Protein AF-A0A8T5JE04-F1 (afdb_monomer_lite)

Structure (mmCIF, N/CA/C/O backbone):
data_AF-A0A8T5JE04-F1
#
_entry.id   AF-A0A8T5JE04-F1
#
loop_
_atom_site.group_PDB
_atom_site.id
_atom_site.type_symbol
_atom_site.label_atom_id
_atom_site.label_alt_id
_atom_site.label_comp_id
_atom_site.label_asym_id
_atom_site.label_entity_id
_atom_site.label_seq_id
_atom_site.pdbx_PDB_ins_code
_atom_site.Cartn_x
_atom_site.Cartn_y
_atom_site.Cartn_z
_atom_site.occupancy
_atom_site.B_iso_or_equiv
_atom_site.auth_seq_id
_atom_site.auth_comp_id
_atom_site.auth_asym_id
_atom_site.auth_atom_id
_atom_site.pdbx_PDB_model_num
ATOM 1 N N . MET A 1 1 ? -18.794 2.951 12.576 1.00 41.47 1 MET A N 1
ATOM 2 C CA . MET A 1 1 ? -18.546 2.379 11.234 1.00 41.47 1 MET A CA 1
ATOM 3 C C . MET A 1 1 ? -19.020 3.409 10.228 1.00 41.47 1 MET A C 1
ATOM 5 O O . MET A 1 1 ? -20.171 3.811 10.315 1.00 41.47 1 MET A O 1
ATOM 9 N N . ASP A 1 2 ? -18.110 3.923 9.406 1.00 41.03 2 ASP A N 1
ATOM 10 C CA . ASP A 1 2 ? -18.292 5.179 8.672 1.00 41.03 2 ASP A CA 1
ATOM 11 C C . ASP A 1 2 ? -19.068 4.983 7.356 1.00 41.03 2 ASP A C 1
ATOM 13 O O . ASP A 1 2 ? -18.765 4.089 6.564 1.00 41.03 2 ASP A O 1
ATOM 17 N N . THR A 1 3 ? -20.071 5.832 7.137 1.00 38.31 3 THR A N 1
ATOM 18 C CA . THR A 1 3 ? -20.970 5.884 5.971 1.00 38.31 3 THR A CA 1
ATOM 19 C C . THR A 1 3 ? -20.372 6.651 4.784 1.00 38.31 3 THR A C 1
ATOM 21 O O . THR A 1 3 ? -21.015 6.767 3.745 1.00 38.31 3 THR A O 1
ATOM 24 N N . ASN A 1 4 ? -19.138 7.153 4.911 1.00 40.72 4 ASN A N 1
ATOM 25 C CA . ASN A 1 4 ? -18.501 8.039 3.928 1.00 40.72 4 ASN A CA 1
ATOM 26 C C . ASN A 1 4 ? -17.465 7.362 3.016 1.00 40.72 4 ASN A C 1
ATOM 28 O O . ASN A 1 4 ? -16.927 7.998 2.110 1.00 40.72 4 ASN A O 1
ATOM 32 N N . ALA A 1 5 ? -17.173 6.081 3.237 1.00 42.91 5 ALA A N 1
ATOM 33 C CA . ALA A 1 5 ? -16.254 5.326 2.401 1.00 42.91 5 ALA A CA 1
ATOM 34 C C . ALA A 1 5 ? -16.997 4.642 1.250 1.00 42.91 5 ALA A C 1
ATOM 36 O O . ALA A 1 5 ? -17.595 3.574 1.412 1.00 42.91 5 ALA A O 1
ATOM 37 N N . VAL A 1 6 ? -16.945 5.248 0.067 1.00 46.09 6 VAL A N 1
ATOM 38 C CA . VAL A 1 6 ? -17.503 4.646 -1.146 1.00 46.09 6 VAL A CA 1
ATOM 39 C C . VAL A 1 6 ? -16.421 3.808 -1.811 1.00 46.09 6 VAL A C 1
ATOM 41 O O . VAL A 1 6 ? -15.465 4.329 -2.379 1.00 46.09 6 VAL A O 1
ATOM 44 N N . ASN A 1 7 ? -16.581 2.489 -1.748 1.00 47.59 7 ASN A N 1
ATOM 45 C CA . ASN A 1 7 ? -15.844 1.582 -2.616 1.00 47.59 7 ASN A CA 1
ATOM 46 C C . ASN A 1 7 ? -16.438 1.742 -4.016 1.00 47.59 7 ASN A C 1
ATOM 48 O O . ASN A 1 7 ? -17.621 1.457 -4.159 1.00 47.59 7 ASN A O 1
ATOM 52 N N . ASN A 1 8 ? -15.692 2.219 -5.014 1.00 46.06 8 ASN A N 1
ATOM 53 C CA . ASN A 1 8 ? -16.246 2.414 -6.355 1.00 46.06 8 ASN A CA 1
ATOM 54 C C . ASN A 1 8 ? -16.535 1.038 -6.997 1.00 46.06 8 ASN A C 1
ATOM 56 O O . ASN A 1 8 ? -15.597 0.352 -7.422 1.00 46.06 8 ASN A O 1
ATOM 60 N N . PRO A 1 9 ? -17.804 0.583 -7.042 1.00 42.31 9 PRO A N 1
ATOM 61 C CA . PRO A 1 9 ? -18.124 -0.775 -7.470 1.00 42.31 9 PRO A CA 1
ATOM 62 C C . PRO A 1 9 ? -17.864 -0.979 -8.971 1.00 42.31 9 PRO A C 1
ATOM 64 O O . PRO A 1 9 ? -17.670 -2.117 -9.400 1.00 42.31 9 PRO A O 1
ATOM 67 N N . ASP A 1 10 ? -17.774 0.109 -9.745 1.00 40.06 10 ASP A N 1
ATOM 68 C CA . ASP A 1 10 ? -17.548 0.085 -11.192 1.00 40.06 10 ASP A CA 1
ATOM 69 C C . ASP A 1 10 ? -16.118 -0.301 -11.587 1.00 40.06 10 ASP A C 1
ATOM 71 O O . ASP A 1 10 ? -15.858 -0.619 -12.747 1.00 40.06 10 ASP A O 1
ATOM 75 N N . ILE A 1 11 ? -15.166 -0.282 -10.651 1.00 44.16 11 ILE A N 1
ATOM 76 C CA . ILE A 1 11 ? -13.774 -0.640 -10.948 1.00 44.16 11 ILE A CA 1
ATOM 77 C C . ILE A 1 11 ? -13.629 -2.165 -11.063 1.00 44.16 11 ILE A C 1
ATOM 79 O O . ILE A 1 11 ? -12.947 -2.662 -11.960 1.00 44.16 11 ILE A O 1
ATOM 83 N N . VAL A 1 12 ? -14.343 -2.930 -10.226 1.00 42.31 12 VAL A N 1
ATOM 84 C CA . VAL A 1 12 ? -14.327 -4.406 -10.256 1.00 42.31 12 VAL A CA 1
ATOM 85 C C . VAL A 1 12 ? -14.893 -4.945 -11.577 1.00 42.31 12 VAL A C 1
ATOM 87 O O . VAL A 1 12 ? -14.419 -5.965 -12.069 1.00 42.31 12 VAL A O 1
ATOM 90 N N . THR A 1 13 ? -15.854 -4.245 -12.185 1.00 39.03 13 THR A N 1
ATOM 91 C CA . THR A 1 13 ? -16.440 -4.558 -13.503 1.00 39.03 13 THR A CA 1
ATOM 92 C C . THR A 1 13 ? -15.585 -4.106 -14.692 1.00 39.03 13 THR A C 1
ATOM 94 O O . THR A 1 13 ? -15.811 -4.572 -15.810 1.00 39.03 13 THR A O 1
ATOM 97 N N . ARG A 1 14 ? -14.596 -3.224 -14.490 1.00 42.94 14 ARG A N 1
ATOM 98 C CA . ARG A 1 14 ? -13.686 -2.736 -15.547 1.00 42.94 14 ARG A CA 1
ATOM 99 C C . ARG A 1 14 ? -12.399 -3.545 -15.669 1.00 42.94 14 ARG A C 1
ATOM 101 O O . ARG A 1 14 ? -11.743 -3.489 -16.706 1.00 42.94 14 ARG A O 1
ATOM 108 N N . ILE A 1 15 ? -12.057 -4.329 -14.651 1.00 51.09 15 ILE A N 1
ATOM 109 C CA . ILE A 1 15 ? -10.946 -5.276 -14.711 1.00 51.09 15 ILE A CA 1
ATOM 110 C C . ILE A 1 15 ? -11.364 -6.452 -15.599 1.00 51.09 15 ILE A C 1
ATOM 112 O O . ILE A 1 15 ? -12.087 -7.348 -15.170 1.00 51.09 15 ILE A O 1
ATOM 116 N N . ARG A 1 16 ? -10.935 -6.434 -16.864 1.00 47.59 16 ARG A N 1
ATOM 117 C CA . ARG A 1 16 ? -11.133 -7.557 -17.785 1.00 47.59 16 ARG A CA 1
ATOM 118 C C . ARG A 1 16 ? -10.021 -8.581 -17.578 1.00 47.59 16 ARG A C 1
ATOM 120 O O . ARG A 1 16 ? -8.843 -8.254 -17.729 1.00 47.59 16 ARG A O 1
ATOM 127 N N . ASP A 1 17 ? -10.407 -9.813 -17.264 1.00 47.88 17 ASP A N 1
ATOM 128 C CA . ASP A 1 17 ? -9.512 -10.961 -17.379 1.00 47.88 17 ASP A CA 1
ATOM 129 C C . ASP A 1 17 ? -9.107 -11.091 -18.857 1.00 47.88 17 ASP A C 1
ATOM 131 O O . ASP A 1 17 ? -9.956 -11.176 -19.746 1.00 47.88 17 ASP A O 1
ATOM 135 N N . GLY A 1 18 ? -7.810 -11.027 -19.145 1.00 41.12 18 GLY A N 1
ATOM 136 C CA . GLY A 1 18 ? -7.282 -11.272 -20.481 1.00 41.12 18 GLY A CA 1
ATOM 137 C C . GLY A 1 18 ? -7.384 -12.750 -20.881 1.00 41.12 18 GLY A C 1
ATOM 138 O O . GLY A 1 18 ? -7.856 -13.587 -20.112 1.00 41.12 18 GLY A O 1
ATOM 139 N N . PRO A 1 19 ? -6.904 -13.113 -22.083 1.00 36.34 19 PRO A N 1
ATOM 140 C CA . PRO A 1 19 ? -7.078 -14.454 -22.657 1.00 36.34 19 PRO A CA 1
ATOM 141 C C . PRO A 1 19 ? -6.413 -15.591 -21.858 1.00 36.34 19 PRO A C 1
ATOM 143 O O . PRO A 1 19 ? -6.697 -16.760 -22.100 1.00 36.34 19 PRO A O 1
ATOM 146 N N . SER A 1 20 ? -5.557 -15.276 -20.882 1.00 41.06 20 SER A N 1
ATOM 147 C CA . SER A 1 20 ? -5.108 -16.218 -19.857 1.00 41.06 20 SER A CA 1
ATOM 148 C C . SER A 1 20 ? -5.619 -15.761 -18.490 1.00 41.06 20 SER A C 1
ATOM 150 O O . SER A 1 20 ? -5.660 -14.562 -18.219 1.00 41.06 20 SER A O 1
ATOM 152 N N . LYS A 1 21 ? -5.940 -16.705 -17.591 1.00 42.12 21 LYS A N 1
ATOM 153 C CA . LYS A 1 21 ? -6.449 -16.455 -16.219 1.00 42.12 21 LYS A CA 1
ATOM 154 C C . LYS A 1 21 ? -5.599 -15.490 -15.357 1.00 42.12 21 LYS A C 1
ATOM 156 O O . LYS A 1 21 ? -6.024 -15.144 -14.263 1.00 42.12 21 LYS A O 1
ATOM 161 N N . ASN A 1 22 ? -4.429 -15.054 -15.839 1.00 42.81 22 ASN A N 1
ATOM 162 C CA . ASN A 1 22 ? -3.497 -14.139 -15.171 1.00 42.81 22 ASN A CA 1
ATOM 163 C C . ASN A 1 22 ? -3.130 -12.882 -15.997 1.00 42.81 22 ASN A C 1
ATOM 165 O O . ASN A 1 22 ? -2.330 -12.059 -15.541 1.00 42.81 22 ASN A O 1
ATOM 169 N N . ALA A 1 23 ? -3.672 -12.702 -17.205 1.00 40.97 23 ALA A N 1
ATOM 170 C CA . ALA A 1 23 ? -3.356 -11.556 -18.056 1.00 40.97 23 ALA A CA 1
ATOM 171 C C . ALA A 1 23 ? -4.283 -10.372 -17.754 1.00 40.97 23 ALA A C 1
ATOM 173 O O . ALA A 1 23 ? -5.267 -10.150 -18.440 1.00 40.97 23 ALA A O 1
ATOM 174 N N . LEU A 1 24 ? -3.966 -9.574 -16.739 1.00 50.94 24 LEU A N 1
ATOM 175 C CA . LEU A 1 24 ? -4.620 -8.273 -16.566 1.00 50.94 24 LEU A CA 1
ATOM 176 C C . LEU A 1 24 ? -4.038 -7.295 -17.590 1.00 50.94 24 LEU A C 1
ATOM 178 O O . LEU A 1 24 ? -2.835 -7.001 -17.540 1.00 50.94 24 LEU A O 1
ATOM 182 N N . MET A 1 25 ? -4.872 -6.840 -18.529 1.00 46.84 25 MET A N 1
ATOM 183 C CA . MET A 1 25 ? -4.515 -5.765 -19.456 1.00 46.84 25 MET A CA 1
ATOM 184 C C . MET A 1 25 ? -4.508 -4.433 -18.701 1.00 46.84 25 MET A C 1
ATOM 186 O O . MET A 1 25 ? -5.367 -4.184 -17.859 1.00 46.84 25 MET A O 1
ATOM 190 N N . TYR A 1 26 ? -3.510 -3.595 -18.980 1.00 47.88 26 TYR A N 1
ATOM 191 C CA . TYR A 1 26 ? -3.448 -2.229 -18.469 1.00 47.88 26 TYR A CA 1
ATOM 192 C C . TYR A 1 26 ? -4.665 -1.450 -18.991 1.00 47.88 26 TYR A C 1
ATOM 194 O O . TYR A 1 26 ? -4.782 -1.240 -20.197 1.00 47.88 26 TYR A O 1
ATOM 202 N N . ASP A 1 27 ? -5.570 -1.058 -18.092 1.00 52.38 27 ASP A N 1
ATOM 203 C CA . ASP A 1 27 ? -6.671 -0.137 -18.379 1.00 52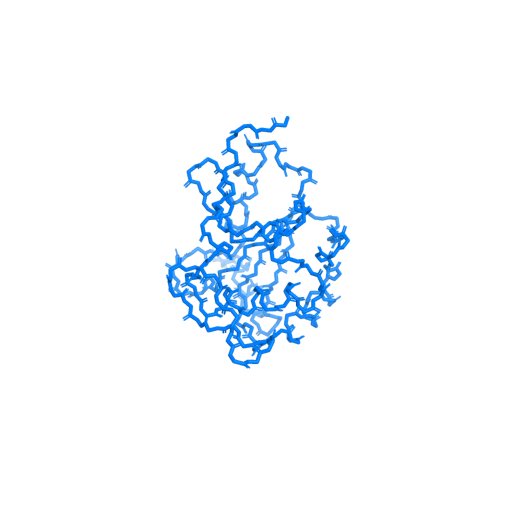.38 27 ASP A CA 1
ATOM 204 C C . ASP A 1 27 ? -6.438 1.137 -17.562 1.00 52.38 27 ASP A C 1
ATOM 206 O O . ASP A 1 27 ? -6.534 1.143 -16.333 1.00 52.38 27 ASP A O 1
ATOM 210 N N . ASN A 1 28 ? -6.105 2.221 -18.258 1.00 47.41 28 ASN A N 1
ATOM 211 C CA . ASN A 1 28 ? -5.850 3.538 -17.674 1.00 47.41 28 ASN A CA 1
ATOM 212 C C . ASN A 1 28 ? -7.106 4.194 -17.068 1.00 47.41 28 ASN A C 1
ATOM 214 O O . ASN A 1 28 ? -7.015 5.279 -16.504 1.00 47.41 28 ASN A O 1
ATOM 218 N N . ARG A 1 29 ? -8.275 3.549 -17.167 1.00 51.06 29 ARG A N 1
ATOM 219 C CA . ARG A 1 29 ? -9.505 3.934 -16.457 1.00 51.06 29 ARG A CA 1
ATOM 220 C C . ARG A 1 29 ? -9.623 3.302 -15.066 1.00 51.06 29 ARG A C 1
ATOM 222 O O . ARG A 1 29 ? -10.640 3.523 -14.408 1.00 51.06 29 ARG A O 1
ATOM 229 N N . VAL A 1 30 ? -8.667 2.450 -14.685 1.00 55.88 30 VAL A N 1
ATOM 230 C CA . VAL A 1 30 ? -8.673 1.636 -13.455 1.00 55.88 30 VAL A CA 1
ATOM 231 C C . VAL A 1 30 ? -7.393 1.807 -12.635 1.00 55.88 30 VAL A C 1
ATOM 233 O O . VAL A 1 30 ? -7.448 1.704 -11.417 1.00 55.88 30 VAL A O 1
ATOM 236 N N . PHE A 1 31 ? -6.255 2.033 -13.292 1.00 60.50 31 PHE A N 1
ATOM 237 C CA . PHE A 1 31 ? -4.969 2.253 -12.633 1.00 60.50 31 PHE A CA 1
ATOM 238 C C . PHE A 1 31 ? -4.324 3.534 -13.163 1.00 60.50 31 PHE A C 1
ATOM 240 O O . PHE A 1 31 ? -4.239 3.730 -14.381 1.00 60.50 31 PHE A O 1
ATOM 247 N N . PHE A 1 32 ? -3.808 4.371 -12.267 1.00 65.94 32 PHE A N 1
ATOM 248 C CA . PHE A 1 32 ? -3.091 5.598 -12.614 1.00 65.94 32 PHE A CA 1
ATOM 249 C C . PHE A 1 32 ? -1.663 5.324 -13.087 1.00 65.94 32 PHE A C 1
ATOM 251 O O . PHE A 1 32 ? -1.050 6.172 -13.747 1.00 65.94 32 PHE A O 1
ATOM 258 N N . SER A 1 33 ? -1.123 4.137 -12.799 1.00 69.50 33 SER A N 1
ATOM 259 C CA . SER A 1 33 ? 0.240 3.775 -13.174 1.00 69.50 33 SER A CA 1
ATOM 260 C C . SER A 1 33 ? 0.420 2.291 -13.507 1.00 69.50 33 SER A C 1
ATOM 262 O O . SER A 1 33 ? -0.316 1.406 -13.069 1.00 69.50 33 SER A O 1
ATOM 264 N N . ARG A 1 34 ? 1.466 1.986 -14.289 1.00 74.56 34 ARG A N 1
ATOM 265 C CA . ARG A 1 34 ? 1.909 0.598 -14.517 1.00 74.56 34 ARG A CA 1
ATOM 266 C C . ARG A 1 34 ? 2.320 -0.083 -13.207 1.00 74.56 34 ARG A C 1
ATOM 268 O O . ARG A 1 34 ? 2.200 -1.301 -13.105 1.00 74.56 34 ARG A O 1
ATOM 275 N N . GLN A 1 35 ? 2.802 0.685 -12.235 1.00 80.00 35 GLN A N 1
ATOM 276 C CA . GLN A 1 35 ? 3.220 0.152 -10.946 1.00 80.00 35 GLN A CA 1
ATOM 277 C C . GLN A 1 35 ? 2.029 -0.313 -10.105 1.00 80.00 35 GLN A C 1
ATOM 279 O O . GLN A 1 35 ? 2.062 -1.426 -9.591 1.00 80.00 35 GLN A O 1
ATOM 284 N N . GLU A 1 36 ? 0.925 0.434 -10.081 1.00 79.12 36 GLU A N 1
ATOM 285 C CA . GLU A 1 36 ? -0.316 -0.025 -9.441 1.00 79.12 36 GLU A CA 1
ATOM 286 C C . GLU A 1 36 ? -0.823 -1.352 -10.022 1.00 79.12 36 GLU A C 1
ATOM 288 O O . GLU A 1 36 ? -1.309 -2.206 -9.282 1.00 79.12 36 GLU A O 1
ATOM 293 N N . VAL A 1 37 ? -0.637 -1.599 -11.326 1.00 80.19 37 VAL A N 1
ATOM 294 C CA . VAL A 1 37 ? -0.950 -2.913 -11.918 1.00 80.19 37 VAL A CA 1
ATOM 295 C C . VAL A 1 37 ? -0.087 -4.022 -11.316 1.00 80.19 37 VAL A C 1
ATOM 297 O O . VAL A 1 37 ? -0.576 -5.135 -11.105 1.00 80.19 37 VAL A O 1
ATOM 300 N N . LEU A 1 38 ? 1.197 -3.761 -11.058 1.00 83.38 38 LEU A N 1
ATOM 301 C CA . LEU A 1 38 ? 2.085 -4.733 -10.417 1.00 83.38 38 LEU A CA 1
ATOM 302 C C . LEU A 1 38 ? 1.669 -4.975 -8.964 1.00 83.38 38 LEU A C 1
ATOM 304 O O . LEU A 1 38 ? 1.573 -6.136 -8.562 1.00 83.38 38 LEU A O 1
ATOM 308 N N . CYS A 1 39 ? 1.336 -3.915 -8.226 1.00 87.44 39 CYS A N 1
ATOM 309 C CA . CYS A 1 39 ? 0.799 -3.986 -6.867 1.00 87.44 39 CYS A CA 1
ATOM 310 C C . CYS A 1 39 ? -0.484 -4.824 -6.813 1.00 87.44 39 CYS A C 1
ATOM 312 O O . CYS A 1 39 ? -0.588 -5.780 -6.041 1.00 87.44 39 CYS A O 1
ATOM 314 N N . TYR A 1 40 ? -1.423 -4.559 -7.718 1.00 85.62 40 TYR A N 1
ATOM 315 C CA . TYR A 1 40 ? -2.656 -5.325 -7.840 1.00 85.62 40 TYR A CA 1
ATOM 316 C C . TYR A 1 40 ? -2.394 -6.802 -8.176 1.00 85.62 40 TYR A C 1
ATOM 318 O O . TYR A 1 40 ? -2.944 -7.697 -7.529 1.00 85.62 40 TYR A O 1
ATOM 326 N N . LYS A 1 41 ? -1.526 -7.085 -9.161 1.00 84.44 41 LYS A N 1
ATOM 327 C CA . LYS A 1 41 ? -1.126 -8.458 -9.525 1.00 84.44 41 LYS A CA 1
ATOM 328 C C . LYS A 1 41 ? -0.499 -9.194 -8.346 1.00 84.44 41 LYS A C 1
ATOM 330 O O . LYS A 1 41 ? -0.802 -10.368 -8.137 1.00 84.44 41 LYS A O 1
ATOM 335 N N . TYR A 1 42 ? 0.336 -8.513 -7.568 1.00 89.81 42 TYR A N 1
ATOM 336 C CA . TYR A 1 42 ? 0.911 -9.065 -6.351 1.00 89.81 42 TYR A CA 1
ATOM 337 C C . TYR A 1 42 ? -0.171 -9.440 -5.332 1.00 89.81 42 TYR A C 1
ATOM 339 O O . TYR A 1 42 ? -0.225 -10.604 -4.929 1.00 89.81 42 TYR A O 1
ATOM 347 N N . LEU A 1 43 ? -1.086 -8.526 -4.994 1.00 88.12 43 LEU A N 1
ATOM 348 C CA . LEU A 1 43 ? -2.165 -8.800 -4.036 1.00 88.12 43 LEU A CA 1
ATOM 349 C C . LEU A 1 43 ? -3.060 -9.965 -4.499 1.00 88.12 43 LEU A C 1
ATOM 351 O O . LEU A 1 43 ? -3.433 -10.826 -3.700 1.00 88.12 43 LEU A O 1
ATOM 355 N N . ARG A 1 44 ? -3.341 -10.062 -5.806 1.00 86.12 44 ARG A N 1
ATOM 356 C CA . ARG A 1 44 ? -4.026 -11.227 -6.394 1.00 86.12 44 ARG A CA 1
ATOM 357 C C . ARG A 1 44 ? -3.222 -12.517 -6.225 1.00 86.12 44 ARG A C 1
ATOM 359 O O . ARG A 1 44 ? -3.812 -13.544 -5.897 1.00 86.12 44 ARG A O 1
ATOM 366 N N . SER A 1 45 ? -1.905 -12.471 -6.435 1.00 86.56 45 SER A N 1
ATOM 367 C CA . SER A 1 45 ? -1.020 -13.642 -6.346 1.00 86.56 45 SER A CA 1
ATOM 368 C C . SER A 1 45 ? -0.916 -14.218 -4.932 1.00 86.56 45 SER A C 1
ATOM 370 O O . SER A 1 45 ? -0.766 -15.425 -4.779 1.00 86.56 45 SER A O 1
ATOM 372 N N . ILE A 1 46 ? -1.055 -13.379 -3.900 1.00 85.00 46 ILE A N 1
ATOM 373 C CA . ILE A 1 46 ? -1.062 -13.806 -2.492 1.00 85.00 46 ILE A CA 1
ATOM 374 C C . ILE A 1 46 ? -2.473 -14.162 -1.990 1.00 85.00 46 ILE A C 1
ATOM 376 O O . ILE A 1 46 ? -2.672 -14.383 -0.799 1.00 85.00 46 ILE A O 1
ATOM 380 N N . GLY A 1 47 ? -3.459 -14.240 -2.889 1.00 81.88 47 GLY A N 1
ATOM 381 C CA . GLY A 1 47 ? -4.796 -14.745 -2.583 1.00 81.88 47 GLY A CA 1
ATOM 382 C C . GLY A 1 47 ? -5.812 -13.696 -2.134 1.00 81.88 47 GLY A C 1
ATOM 383 O O . GLY A 1 47 ? -6.899 -14.081 -1.704 1.00 81.88 47 GLY A O 1
ATOM 384 N N . VAL A 1 48 ? -5.530 -12.390 -2.255 1.00 81.06 48 VAL A N 1
ATOM 385 C CA . VAL A 1 48 ? -6.547 -11.349 -2.025 1.00 81.06 48 VAL A CA 1
ATOM 386 C C . VAL A 1 48 ? -7.538 -11.360 -3.200 1.00 81.06 48 VAL A C 1
ATOM 388 O O . VAL A 1 48 ? -7.148 -11.079 -4.336 1.00 81.06 48 VAL A O 1
ATOM 391 N N . PRO A 1 49 ? -8.830 -11.678 -2.991 1.00 74.19 49 PRO A N 1
ATOM 392 C CA . PRO A 1 49 ? -9.802 -11.715 -4.083 1.00 74.19 49 PRO A CA 1
ATOM 393 C C . PRO A 1 49 ? -10.107 -10.307 -4.612 1.00 74.19 49 PRO A C 1
ATOM 395 O O . PRO A 1 49 ? -10.205 -9.377 -3.816 1.00 74.19 49 PRO A O 1
ATOM 398 N N . ALA A 1 50 ? -10.390 -10.148 -5.915 1.00 71.75 50 ALA A N 1
ATOM 399 C CA . ALA A 1 50 ? -10.775 -8.848 -6.503 1.00 71.75 50 ALA A CA 1
ATOM 400 C C . ALA A 1 50 ? -11.895 -8.135 -5.734 1.00 71.75 50 ALA A C 1
ATOM 402 O O . ALA A 1 50 ? -11.809 -6.941 -5.490 1.00 71.75 50 ALA A O 1
ATOM 403 N N . LYS A 1 51 ? -12.928 -8.872 -5.303 1.00 69.94 51 LYS A N 1
ATOM 404 C CA . LYS A 1 51 ? -14.066 -8.307 -4.555 1.00 69.94 51 LYS A CA 1
ATOM 405 C C . LYS A 1 51 ? -13.684 -7.745 -3.181 1.00 69.94 51 LYS A C 1
ATOM 407 O O . LYS A 1 51 ? -14.461 -6.999 -2.599 1.00 69.94 51 LYS A O 1
ATOM 412 N N . LYS A 1 52 ? -12.521 -8.134 -2.650 1.00 71.75 52 LYS A N 1
ATOM 413 C CA . LYS A 1 52 ? -11.957 -7.625 -1.393 1.00 71.75 52 LYS A CA 1
ATOM 414 C C . LYS A 1 52 ? -10.755 -6.700 -1.626 1.00 71.75 52 LYS A C 1
ATOM 416 O O . LYS A 1 52 ? -10.062 -6.349 -0.671 1.00 71.75 52 LYS A O 1
ATOM 421 N N . MET A 1 53 ? -10.510 -6.330 -2.883 1.00 74.06 53 MET A N 1
ATOM 422 C CA . MET A 1 53 ? -9.550 -5.312 -3.278 1.00 74.06 53 MET A CA 1
ATOM 423 C C . MET A 1 53 ? -10.278 -3.974 -3.328 1.00 74.06 53 MET A C 1
ATOM 425 O O . MET A 1 53 ? -10.937 -3.651 -4.314 1.00 74.06 53 MET A O 1
ATOM 429 N N . HIS A 1 54 ? -10.218 -3.223 -2.235 1.00 76.31 54 HIS A N 1
ATOM 430 C CA . HIS A 1 54 ? -10.724 -1.857 -2.210 1.00 76.31 54 HIS A CA 1
ATOM 431 C C . HIS A 1 54 ? -9.671 -0.966 -2.873 1.00 76.31 54 HIS A C 1
ATOM 433 O O . HIS A 1 54 ? -8.653 -0.675 -2.255 1.00 76.31 54 HIS A O 1
ATOM 439 N N . MET A 1 55 ? -9.859 -0.637 -4.148 1.00 72.75 55 MET A N 1
ATOM 440 C CA . MET A 1 55 ? -8.941 0.210 -4.922 1.00 72.75 55 MET A CA 1
ATOM 441 C C . MET A 1 55 ? -9.446 1.649 -4.930 1.00 72.75 55 MET A C 1
ATOM 443 O O . MET A 1 55 ? -10.661 1.856 -4.858 1.00 72.75 55 MET A O 1
ATOM 447 N N . GLU A 1 56 ? -8.531 2.614 -5.039 1.00 69.19 56 GLU A N 1
ATOM 448 C CA . GLU A 1 56 ? -8.843 4.052 -5.013 1.00 69.19 56 GLU A CA 1
ATOM 449 C C . GLU A 1 56 ? -9.776 4.428 -3.850 1.00 69.19 56 GLU A C 1
ATOM 451 O O . GLU A 1 56 ? -10.754 5.171 -3.999 1.00 69.19 56 GLU A O 1
ATOM 456 N N . TYR A 1 57 ? -9.515 3.852 -2.678 1.00 77.56 57 TYR A N 1
ATOM 457 C CA . TYR A 1 57 ? -10.383 3.994 -1.526 1.00 77.56 57 TYR A CA 1
ATOM 458 C C . TYR A 1 57 ? -10.421 5.456 -1.082 1.00 77.56 57 TYR A C 1
ATOM 460 O O . TYR A 1 57 ? -9.392 6.062 -0.779 1.00 77.56 57 TYR A O 1
ATOM 468 N N . ARG A 1 58 ? -11.623 6.036 -1.053 1.00 79.31 58 ARG A N 1
ATOM 469 C CA . ARG A 1 58 ? -11.800 7.443 -0.696 1.00 79.31 58 ARG A CA 1
ATOM 470 C C . ARG A 1 58 ? -11.897 7.628 0.805 1.00 79.31 58 ARG A C 1
ATOM 472 O O . ARG A 1 58 ? -12.771 7.064 1.463 1.00 79.31 58 ARG A O 1
ATOM 479 N N . VAL A 1 59 ? -11.044 8.509 1.310 1.00 77.88 59 VAL A N 1
ATOM 480 C CA . VAL A 1 59 ? -11.061 8.997 2.685 1.00 77.88 59 VAL A CA 1
ATOM 481 C C . VAL A 1 59 ? -11.215 10.515 2.618 1.00 77.88 59 VAL A C 1
ATOM 483 O O . VAL A 1 59 ? -10.266 11.261 2.378 1.00 77.88 59 VAL A O 1
ATOM 486 N N . GLY A 1 60 ? -12.459 10.987 2.738 1.00 79.88 60 GLY A N 1
ATOM 487 C CA . GLY A 1 60 ? -12.799 12.383 2.454 1.00 79.88 60 GLY A CA 1
ATOM 488 C C . GLY A 1 60 ? -12.555 12.739 0.981 1.00 79.88 60 GLY A C 1
ATOM 489 O O . GLY A 1 60 ? -13.052 12.060 0.086 1.00 79.88 60 GLY A O 1
ATOM 490 N N . ALA A 1 61 ? -11.788 13.803 0.731 1.00 79.06 61 ALA A N 1
ATOM 491 C CA . ALA A 1 61 ? -11.431 14.249 -0.621 1.00 79.06 61 ALA A CA 1
ATOM 492 C C . ALA A 1 61 ? -10.200 13.530 -1.205 1.00 79.06 61 ALA A C 1
ATOM 494 O O . ALA A 1 61 ? -9.799 13.803 -2.335 1.00 79.06 61 ALA A O 1
ATOM 495 N N . LYS A 1 62 ? -9.562 12.650 -0.429 1.00 78.69 62 LYS A N 1
ATOM 496 C CA . LYS A 1 62 ? -8.288 12.025 -0.780 1.00 78.69 62 LYS A CA 1
ATOM 497 C C . LYS A 1 62 ? -8.519 10.585 -1.222 1.00 78.69 62 LYS A C 1
ATOM 499 O O . LYS A 1 62 ? -9.344 9.870 -0.654 1.00 7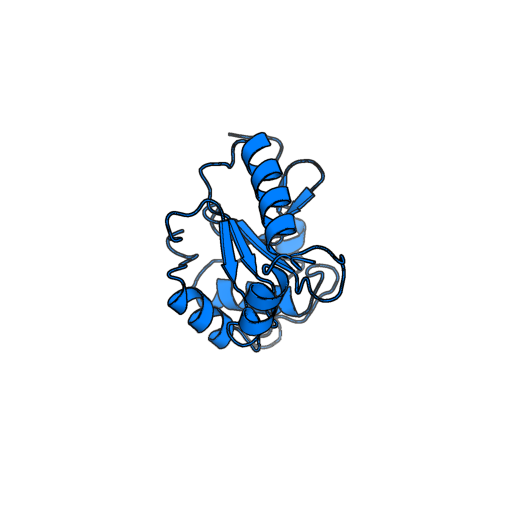8.69 62 LYS A O 1
ATOM 504 N N . HIS A 1 63 ? -7.786 10.189 -2.253 1.00 80.88 63 HIS A N 1
ATOM 505 C CA . HIS A 1 63 ? -7.734 8.818 -2.742 1.00 80.88 63 HIS A CA 1
ATOM 506 C C . HIS A 1 63 ? -6.548 8.105 -2.100 1.00 80.88 63 HIS A C 1
ATOM 508 O O . HIS A 1 63 ? -5.490 8.733 -1.953 1.00 80.88 63 HIS A O 1
ATOM 514 N N . LEU A 1 64 ? -6.762 6.843 -1.726 1.00 83.38 64 LEU A N 1
ATOM 515 C CA . LEU A 1 64 ? -5.706 5.897 -1.395 1.00 83.38 64 LEU A CA 1
ATOM 516 C C . LEU A 1 64 ? -5.681 4.735 -2.387 1.00 83.38 64 LEU A C 1
ATOM 518 O O . LEU A 1 64 ? -6.745 4.259 -2.784 1.00 83.38 64 LEU A O 1
ATOM 522 N N . ASP A 1 65 ? -4.500 4.260 -2.769 1.00 82.56 65 ASP A N 1
ATOM 523 C CA . ASP A 1 65 ? -4.351 3.333 -3.897 1.00 82.56 65 ASP A CA 1
ATOM 524 C C . ASP A 1 65 ? -5.009 1.977 -3.608 1.00 82.56 65 ASP A C 1
ATOM 526 O O . ASP A 1 65 ? -5.842 1.503 -4.391 1.00 82.56 65 ASP A O 1
ATOM 530 N N . PHE A 1 66 ? -4.695 1.365 -2.458 1.00 86.12 66 PHE A N 1
ATOM 531 C CA . PHE A 1 66 ? -5.236 0.061 -2.073 1.00 86.12 66 PHE A CA 1
ATOM 532 C C . PHE A 1 66 ? -5.586 -0.038 -0.584 1.00 86.12 66 PHE A C 1
ATOM 534 O O . PHE A 1 66 ? -4.853 0.413 0.291 1.00 86.12 66 PHE A O 1
ATOM 541 N N . PHE A 1 67 ? -6.686 -0.733 -0.289 1.00 86.88 67 PHE A N 1
ATOM 542 C CA . PHE A 1 67 ? -7.093 -1.121 1.062 1.00 86.88 67 PHE A CA 1
ATOM 543 C C . PHE A 1 67 ? -7.532 -2.603 1.114 1.00 86.88 67 PHE A C 1
ATOM 545 O O . PHE A 1 67 ? -8.711 -2.925 1.325 1.00 86.88 67 PHE A O 1
ATOM 552 N N . PRO A 1 68 ? -6.612 -3.554 0.847 1.00 81.50 68 PRO A N 1
ATOM 553 C CA . PRO A 1 68 ? -6.924 -4.980 0.800 1.00 81.50 68 PRO A CA 1
ATOM 554 C C . PRO A 1 68 ? -7.535 -5.479 2.110 1.00 81.50 68 PRO A C 1
ATOM 556 O O . PRO A 1 68 ? -7.045 -5.199 3.205 1.00 81.50 68 PRO A O 1
ATOM 559 N N . LEU A 1 69 ? -8.621 -6.251 1.987 1.00 80.12 69 LEU A N 1
ATOM 560 C CA . LEU A 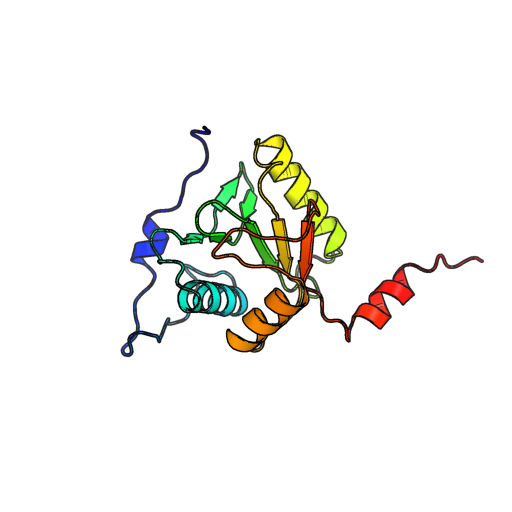1 69 ? -9.313 -6.909 3.107 1.00 80.12 69 LEU A CA 1
ATOM 561 C C . LEU A 1 69 ? -9.805 -5.958 4.216 1.00 80.12 69 LEU A C 1
ATOM 563 O O . LEU A 1 69 ? -10.240 -6.441 5.261 1.00 80.12 69 LEU A O 1
ATOM 567 N N . LYS A 1 70 ? -9.755 -4.639 3.994 1.00 83.69 70 LYS A N 1
ATOM 568 C CA . LYS A 1 70 ? -9.935 -3.603 5.016 1.00 83.69 70 LYS A CA 1
ATOM 569 C C . LYS A 1 70 ? -8.978 -3.729 6.213 1.00 83.69 70 LYS A C 1
ATOM 571 O O . LYS A 1 70 ? -9.374 -3.449 7.342 1.00 83.69 70 LYS A O 1
ATOM 576 N N . ARG A 1 71 ? -7.749 -4.205 5.983 1.00 86.81 71 ARG A N 1
ATOM 577 C CA . ARG A 1 71 ? -6.771 -4.468 7.055 1.00 86.81 71 ARG A CA 1
ATOM 578 C C . ARG A 1 71 ? -5.532 -3.595 7.014 1.00 86.81 71 ARG A C 1
ATOM 580 O O . ARG A 1 71 ? -5.001 -3.300 8.069 1.00 86.81 71 ARG A O 1
ATOM 587 N N . VAL A 1 72 ? -5.067 -3.222 5.828 1.00 90.81 72 VAL A N 1
ATOM 588 C CA . VAL A 1 72 ? -3.836 -2.444 5.647 1.00 90.81 72 VAL A CA 1
ATOM 589 C C . VAL A 1 72 ? -4.053 -1.502 4.481 1.00 90.81 72 VAL A C 1
ATOM 591 O O . VAL A 1 72 ? -4.503 -1.951 3.426 1.00 90.81 72 VAL A O 1
ATOM 594 N N . PHE A 1 73 ? -3.754 -0.221 4.660 1.00 92.12 73 PHE A N 1
ATOM 595 C CA . PHE A 1 73 ? -3.672 0.725 3.554 1.00 92.12 73 PHE A CA 1
ATOM 596 C C . PHE A 1 73 ? -2.322 0.589 2.862 1.00 92.12 73 PHE A C 1
ATOM 598 O O . PHE A 1 73 ? -1.295 0.448 3.522 1.00 92.12 73 PHE A O 1
ATOM 605 N N . TRP A 1 74 ? -2.319 0.639 1.536 1.00 92.50 74 TRP A N 1
ATOM 606 C CA . TRP A 1 74 ? -1.099 0.648 0.749 1.00 92.50 74 TRP A CA 1
ATOM 607 C C . TRP A 1 74 ? -1.148 1.769 -0.280 1.00 92.50 74 TRP A C 1
ATOM 609 O O . TRP A 1 74 ? -1.981 1.745 -1.183 1.00 92.50 74 TRP A O 1
ATOM 619 N N . GLU A 1 75 ? -0.221 2.708 -0.127 1.00 88.88 75 GLU A N 1
ATOM 620 C CA . GLU A 1 75 ? 0.104 3.749 -1.092 1.00 88.88 75 GLU A CA 1
ATOM 621 C C . GLU A 1 75 ? 1.321 3.325 -1.913 1.00 88.88 75 GLU A C 1
ATOM 623 O O . GLU A 1 75 ? 2.388 2.990 -1.376 1.00 88.88 75 GLU A O 1
ATOM 628 N N . HIS A 1 76 ? 1.181 3.358 -3.230 1.00 85.25 76 HIS A N 1
ATOM 629 C CA . HIS A 1 76 ? 2.288 3.168 -4.139 1.00 85.25 76 HIS A CA 1
ATOM 630 C C . HIS A 1 76 ? 2.456 4.383 -5.037 1.00 85.25 76 HIS A C 1
ATOM 632 O O . HIS A 1 76 ? 1.786 4.540 -6.058 1.00 85.25 76 HIS A O 1
ATOM 638 N N . HIS A 1 77 ? 3.447 5.202 -4.709 1.00 73.88 77 HIS A N 1
ATOM 639 C CA . HIS A 1 77 ? 3.844 6.319 -5.543 1.00 73.88 77 HIS A CA 1
ATOM 640 C C . HIS A 1 77 ? 5.355 6.268 -5.721 1.00 73.88 77 HIS A C 1
ATOM 642 O O . HIS A 1 77 ? 6.065 6.405 -4.733 1.00 73.88 77 HIS A O 1
ATOM 648 N N . PRO A 1 78 ? 5.892 6.117 -6.944 1.00 60.34 78 PRO A N 1
ATOM 649 C CA . PRO A 1 78 ? 7.305 6.377 -7.184 1.00 60.34 78 PRO A CA 1
ATOM 650 C C . PRO A 1 78 ? 7.534 7.885 -7.005 1.00 60.34 78 PRO A C 1
ATOM 652 O O . PRO A 1 78 ? 7.382 8.684 -7.932 1.00 60.34 78 PRO A O 1
ATOM 655 N N . ILE A 1 79 ? 7.792 8.280 -5.760 1.00 54.62 79 ILE A N 1
ATOM 656 C CA . ILE A 1 79 ? 7.758 9.668 -5.286 1.00 54.62 79 ILE A CA 1
ATOM 657 C C . ILE A 1 79 ? 8.882 10.521 -5.890 1.00 54.62 79 ILE A C 1
ATOM 659 O O . ILE A 1 79 ? 8.743 11.737 -5.984 1.00 54.62 79 ILE A O 1
ATOM 663 N N . LEU A 1 80 ? 9.907 9.900 -6.471 1.00 51.56 80 LEU A N 1
ATOM 664 C CA . LEU A 1 80 ? 11.036 10.604 -7.080 1.00 51.56 80 LEU A CA 1
ATOM 665 C C . LEU A 1 80 ? 10.698 11.463 -8.319 1.00 51.56 80 LEU A C 1
ATOM 667 O O . LEU A 1 80 ? 11.549 12.236 -8.742 1.00 51.56 80 LEU A O 1
ATOM 671 N N . LEU A 1 81 ? 9.501 11.371 -8.926 1.00 47.78 81 LEU A N 1
ATOM 672 C CA . LEU A 1 81 ? 9.258 12.011 -10.238 1.00 47.78 81 LEU A CA 1
ATOM 673 C C . LEU A 1 81 ? 8.019 12.911 -10.376 1.00 47.78 81 LEU A C 1
ATOM 675 O O . LEU A 1 81 ? 7.940 13.635 -11.367 1.00 47.78 81 LEU A O 1
ATOM 679 N N . LYS A 1 82 ? 7.037 12.887 -9.461 1.00 44.34 82 LYS A N 1
ATOM 680 C CA . LYS A 1 82 ? 5.729 13.540 -9.724 1.00 44.34 82 LYS A CA 1
ATOM 681 C C . LYS A 1 82 ? 5.294 14.642 -8.764 1.00 44.34 82 LYS A C 1
ATOM 683 O O . LYS A 1 82 ? 4.503 15.483 -9.179 1.00 44.34 82 LYS A O 1
ATOM 688 N N . PHE A 1 83 ? 5.773 14.648 -7.520 1.00 48.62 83 PHE A N 1
ATOM 689 C CA . PHE A 1 83 ? 5.252 15.567 -6.497 1.00 48.62 83 PHE A CA 1
ATOM 690 C C . PHE A 1 83 ? 6.313 16.407 -5.785 1.00 48.62 83 PHE A C 1
ATOM 692 O O . PHE A 1 83 ? 5.937 17.339 -5.083 1.00 48.62 83 PHE A O 1
ATOM 699 N N . GLY A 1 84 ? 7.607 16.109 -5.963 1.00 56.25 84 GLY A N 1
ATOM 700 C CA . GLY A 1 84 ? 8.695 16.857 -5.319 1.00 56.25 84 GLY A CA 1
ATOM 701 C C . GLY A 1 84 ? 8.668 16.820 -3.786 1.00 56.25 84 GLY A C 1
ATOM 702 O O . GLY A 1 84 ? 9.334 17.636 -3.163 1.00 56.25 84 GLY A O 1
ATOM 703 N N . LYS A 1 85 ? 7.880 15.914 -3.194 1.00 60.28 85 LYS A N 1
ATOM 704 C CA . LYS A 1 85 ? 7.809 15.682 -1.750 1.00 60.28 85 LYS A CA 1
ATOM 705 C C . LYS A 1 85 ? 8.666 14.486 -1.386 1.00 60.28 85 LYS A C 1
ATOM 707 O O . LYS A 1 85 ? 8.782 13.566 -2.190 1.00 60.28 85 LYS A O 1
ATOM 712 N N . ASP A 1 86 ? 9.202 14.484 -0.180 1.00 74.12 86 ASP A N 1
ATOM 713 C CA . ASP A 1 86 ? 9.877 13.321 0.375 1.00 74.12 86 ASP A CA 1
ATOM 714 C C . ASP A 1 86 ? 8.860 12.193 0.697 1.00 74.12 86 ASP A C 1
ATOM 716 O O . ASP A 1 86 ? 7.710 12.484 1.058 1.00 74.12 86 ASP A O 1
ATOM 720 N N . PRO A 1 87 ? 9.214 10.898 0.539 1.00 76.44 87 PRO A N 1
ATOM 721 C CA . PRO A 1 87 ? 8.327 9.792 0.887 1.00 76.44 87 PRO A CA 1
ATOM 722 C C . PRO A 1 87 ? 7.828 9.802 2.331 1.00 76.44 87 PRO A C 1
ATOM 724 O O . PRO A 1 87 ? 6.688 9.385 2.556 1.00 76.44 87 PRO A O 1
ATOM 727 N N . VAL A 1 88 ? 8.635 10.286 3.279 1.00 81.56 88 VAL A N 1
ATOM 728 C CA . VAL A 1 88 ? 8.260 10.376 4.694 1.00 81.56 88 VAL A CA 1
ATOM 729 C C . VAL A 1 88 ? 7.184 11.438 4.878 1.00 81.56 88 VAL A C 1
ATOM 731 O O . VAL A 1 88 ? 6.104 11.122 5.372 1.00 81.56 88 VAL A O 1
ATOM 734 N N . GLU A 1 89 ? 7.403 12.654 4.369 1.00 82.62 89 GLU A N 1
ATOM 735 C CA . GLU A 1 89 ? 6.406 13.737 4.426 1.00 82.62 89 G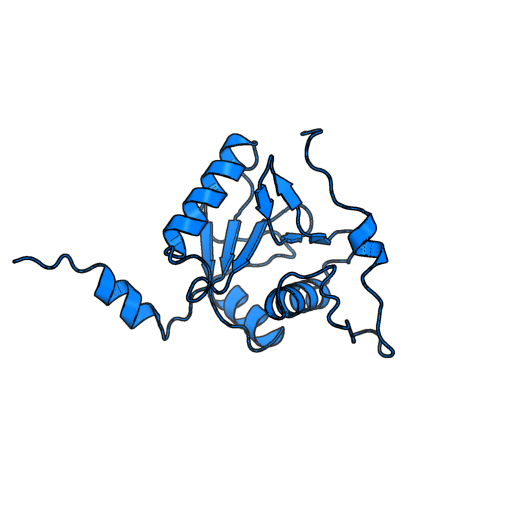LU A CA 1
ATOM 736 C C . GLU A 1 89 ? 5.069 13.323 3.793 1.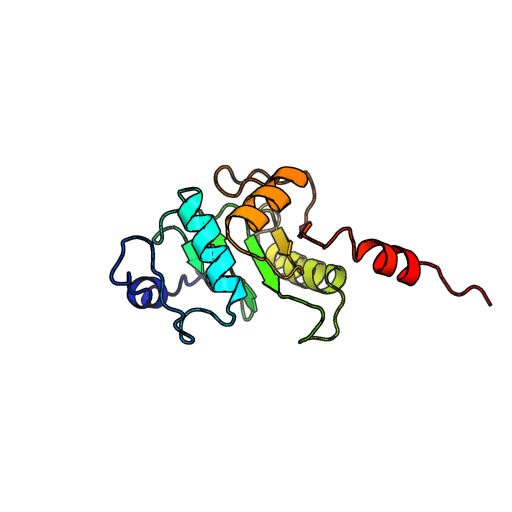00 82.62 89 GLU A C 1
ATOM 738 O O . GLU A 1 89 ? 3.984 13.620 4.303 1.00 82.62 89 GLU A O 1
ATOM 743 N N . TYR A 1 90 ? 5.134 12.617 2.660 1.00 84.25 90 TYR A N 1
ATOM 744 C CA . TYR A 1 90 ? 3.944 12.080 2.013 1.00 84.25 90 TYR A CA 1
ATOM 745 C C . TYR A 1 90 ? 3.226 11.063 2.907 1.00 84.25 90 TYR A C 1
ATOM 747 O O . TYR A 1 90 ? 2.002 11.124 3.053 1.00 84.25 90 TYR A O 1
ATOM 755 N N . GLY A 1 91 ? 3.973 10.131 3.504 1.00 87.75 91 GLY A N 1
ATOM 756 C CA . GLY A 1 91 ? 3.429 9.126 4.409 1.00 87.75 91 GLY A CA 1
ATOM 757 C C . GLY A 1 91 ? 2.749 9.743 5.625 1.00 87.75 91 GLY A C 1
ATOM 758 O O . GLY A 1 91 ? 1.620 9.364 5.940 1.00 87.75 91 GLY A O 1
ATOM 759 N N . GLU A 1 92 ? 3.379 10.734 6.251 1.00 89.88 92 GLU A N 1
ATOM 760 C CA . GLU A 1 92 ? 2.834 11.464 7.399 1.00 89.88 92 GLU A CA 1
ATOM 761 C C . GLU A 1 92 ? 1.545 12.218 7.046 1.00 89.88 92 GLU A C 1
ATOM 763 O O . GLU A 1 92 ? 0.553 12.119 7.773 1.00 89.88 92 GLU A O 1
ATOM 768 N N . GLU A 1 93 ? 1.495 12.895 5.887 1.00 89.56 93 GLU A N 1
ATOM 769 C CA . GLU A 1 93 ? 0.267 13.543 5.399 1.00 89.56 93 GLU A CA 1
ATOM 770 C C . GLU A 1 93 ? -0.873 12.518 5.285 1.00 89.56 93 GLU A C 1
ATOM 772 O O . GLU A 1 93 ? -2.003 12.764 5.725 1.00 89.56 93 GLU A O 1
ATOM 777 N N . ARG A 1 94 ? -0.591 11.345 4.703 1.00 89.31 94 ARG A N 1
ATOM 778 C CA . ARG A 1 94 ? -1.596 10.285 4.533 1.00 89.31 94 ARG A CA 1
ATOM 779 C C . ARG A 1 94 ? -2.014 9.663 5.856 1.00 89.31 94 ARG A C 1
ATOM 781 O O . ARG A 1 94 ? -3.207 9.403 6.033 1.00 89.31 94 ARG A O 1
ATOM 788 N N . ARG A 1 95 ? -1.079 9.486 6.785 1.00 92.69 95 ARG A N 1
ATOM 789 C CA . ARG A 1 95 ? -1.353 8.992 8.133 1.00 92.69 95 ARG A CA 1
ATOM 790 C C . ARG A 1 95 ? -2.299 9.929 8.880 1.00 92.69 95 ARG A C 1
ATOM 792 O O . ARG A 1 95 ? -3.369 9.490 9.298 1.00 92.69 95 ARG A O 1
ATOM 799 N N . ALA A 1 96 ? -2.007 11.229 8.896 1.00 91.50 96 ALA A N 1
ATOM 800 C CA . ALA A 1 96 ? -2.850 12.235 9.540 1.00 91.50 96 ALA A CA 1
ATOM 801 C C . ALA A 1 96 ? -4.286 12.272 8.973 1.00 91.50 96 ALA A C 1
ATOM 803 O O . ALA A 1 96 ? -5.259 12.399 9.722 1.00 91.50 96 ALA A O 1
ATOM 804 N N . ILE A 1 97 ? -4.446 12.118 7.650 1.00 90.62 97 ILE A N 1
ATOM 805 C CA . ILE A 1 97 ? -5.771 12.033 7.007 1.00 90.62 97 ILE A CA 1
ATOM 806 C C . ILE A 1 97 ? -6.550 10.810 7.503 1.00 90.62 97 ILE A C 1
ATOM 808 O O . ILE A 1 97 ? -7.744 10.916 7.797 1.00 90.62 97 ILE A O 1
ATOM 812 N N . LEU A 1 98 ? -5.897 9.649 7.563 1.00 91.12 98 LEU A N 1
ATOM 813 C CA . LEU A 1 98 ? -6.512 8.411 8.032 1.00 91.12 98 LEU A CA 1
ATOM 814 C C . LEU A 1 98 ? -6.923 8.514 9.504 1.00 91.12 98 LEU A C 1
ATOM 816 O O . LEU A 1 98 ? -8.040 8.129 9.863 1.00 91.12 98 LEU A O 1
ATOM 820 N N . ASP A 1 99 ? -6.066 9.088 10.340 1.00 91.62 99 ASP A N 1
ATOM 821 C CA . ASP A 1 99 ? -6.297 9.224 11.778 1.00 91.62 99 ASP A CA 1
ATOM 822 C C . ASP A 1 99 ? -7.470 10.158 12.054 1.00 91.62 99 ASP A C 1
ATOM 824 O O . ASP A 1 99 ? -8.406 9.791 12.769 1.00 91.62 99 ASP A O 1
ATOM 828 N N . GLY A 1 100 ? -7.511 11.302 11.362 1.00 89.88 100 GLY A N 1
ATOM 829 C CA . GLY A 1 100 ? -8.631 12.243 11.406 1.00 89.88 100 GLY A CA 1
ATOM 830 C C . GLY A 1 100 ? -9.965 11.667 10.908 1.00 89.88 100 GLY A C 1
ATOM 831 O O . GLY A 1 100 ? -11.010 12.298 11.074 1.00 89.88 100 GLY A O 1
ATOM 832 N N . LYS A 1 101 ? -9.956 10.473 10.301 1.00 89.50 101 LYS A N 1
ATOM 833 C CA . LYS A 1 101 ? -11.141 9.734 9.835 1.00 89.50 101 LYS A CA 1
ATOM 834 C C . LYS A 1 101 ? -11.353 8.402 10.563 1.00 89.50 101 LYS A C 1
ATOM 836 O O . LYS A 1 101 ? -12.142 7.578 10.111 1.00 89.50 101 LYS A O 1
ATOM 841 N N . GLY A 1 102 ? -10.692 8.198 11.704 1.00 88.88 102 GLY A N 1
ATOM 842 C CA . GLY A 1 102 ? -10.918 7.043 12.579 1.00 88.88 102 GLY A CA 1
ATOM 843 C C . GLY A 1 102 ? -10.205 5.758 12.149 1.00 88.88 102 GLY A C 1
ATOM 844 O O . GLY A 1 102 ? -10.508 4.688 12.676 1.00 88.88 102 GLY A O 1
ATOM 845 N N . TYR A 1 103 ? -9.247 5.848 11.224 1.00 90.38 103 TYR A N 1
ATOM 846 C CA . TYR A 1 103 ? -8.454 4.717 10.737 1.00 90.38 103 TYR A CA 1
ATOM 847 C C . TYR A 1 103 ? -7.069 4.612 11.398 1.00 90.38 103 TYR A C 1
ATOM 849 O O . TYR A 1 103 ? -6.215 3.885 10.897 1.00 90.38 103 TYR A O 1
ATOM 857 N N . GLY A 1 104 ? -6.829 5.294 12.524 1.00 88.75 104 GLY A N 1
ATOM 858 C CA . GLY A 1 104 ? -5.519 5.293 13.201 1.00 88.75 104 GLY A CA 1
ATOM 859 C C . GLY A 1 104 ? -5.039 3.932 13.702 1.00 88.75 104 GLY A C 1
ATOM 860 O O . GLY A 1 104 ? -3.849 3.698 13.825 1.00 88.75 104 GLY A O 1
ATOM 861 N N . HIS A 1 105 ? -5.956 2.988 13.897 1.00 88.94 105 HIS A N 1
ATOM 862 C CA . HIS A 1 105 ? -5.631 1.608 14.262 1.00 88.94 105 HIS A CA 1
ATOM 863 C C . HIS A 1 105 ? -5.308 0.713 13.053 1.00 88.94 105 HIS A C 1
ATOM 865 O O . HIS A 1 105 ? -5.022 -0.469 13.227 1.00 88.94 105 HIS A O 1
ATOM 871 N N . ILE A 1 106 ? -5.433 1.231 11.826 1.00 90.88 106 ILE A N 1
ATOM 872 C CA . ILE A 1 106 ? -5.192 0.478 10.596 1.00 90.88 106 ILE A CA 1
ATOM 873 C C . ILE A 1 106 ? -3.811 0.855 10.046 1.00 90.88 106 ILE A C 1
ATOM 875 O O . ILE A 1 106 ? -3.600 2.036 9.747 1.00 90.88 106 ILE A O 1
ATOM 879 N N . PRO A 1 107 ? -2.898 -0.114 9.851 1.00 92.75 107 PRO A N 1
ATOM 880 C CA . PRO A 1 107 ? -1.562 0.140 9.324 1.00 92.75 107 PRO A CA 1
ATOM 881 C C . PRO A 1 107 ? -1.564 0.807 7.947 1.00 92.75 107 PRO A C 1
ATOM 883 O O . PRO A 1 107 ? -2.441 0.543 7.114 1.00 92.75 107 PRO A O 1
ATOM 886 N N . LEU A 1 108 ? -0.536 1.617 7.697 1.00 92.81 108 LEU A N 1
ATOM 887 C CA . LEU A 1 108 ? -0.254 2.230 6.403 1.00 92.81 108 LEU A CA 1
ATOM 888 C C . LEU A 1 108 ? 1.117 1.774 5.896 1.00 92.81 108 LEU A C 1
ATOM 890 O O . LEU A 1 108 ? 2.129 1.939 6.570 1.00 92.81 108 LEU A O 1
ATOM 894 N N . VAL A 1 109 ? 1.151 1.239 4.679 1.00 92.88 109 VAL A N 1
ATOM 8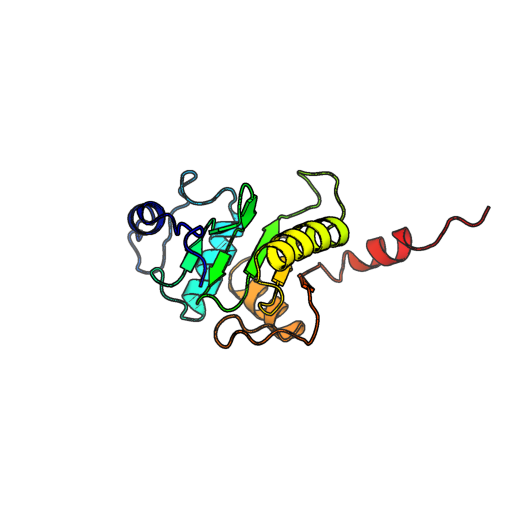95 C CA . VAL A 1 109 ? 2.380 0.953 3.938 1.00 92.88 109 VAL A CA 1
ATOM 896 C C . VAL A 1 109 ? 2.530 1.992 2.834 1.00 92.88 109 VAL A C 1
ATOM 898 O O . VAL A 1 109 ? 1.622 2.169 2.022 1.00 92.88 109 VAL A O 1
ATOM 901 N N . VAL A 1 110 ? 3.683 2.652 2.771 1.00 90.06 110 VAL A N 1
ATOM 902 C CA . VAL A 1 110 ? 4.029 3.612 1.718 1.00 90.06 110 VAL A CA 1
ATOM 903 C C . VAL A 1 110 ? 5.203 3.055 0.940 1.00 90.06 110 VAL A C 1
ATOM 905 O O . VAL A 1 110 ? 6.231 2.711 1.509 1.00 90.06 110 VAL A O 1
ATOM 908 N N . SER A 1 111 ? 5.065 2.945 -0.373 1.00 88.12 111 SER A N 1
ATOM 909 C CA . SER A 1 111 ? 6.121 2.406 -1.229 1.00 88.12 111 SER A CA 1
ATOM 910 C C . SER A 1 111 ? 6.511 3.394 -2.311 1.00 88.12 111 SER A C 1
ATOM 912 O O . SER A 1 111 ? 5.646 3.857 -3.056 1.00 88.12 111 SER A O 1
ATOM 914 N N . CYS A 1 112 ? 7.812 3.669 -2.414 1.00 81.94 112 CYS A N 1
ATOM 915 C CA . CYS A 1 112 ? 8.369 4.619 -3.379 1.00 81.94 112 CYS A CA 1
ATOM 916 C C . CYS A 1 112 ? 9.371 4.016 -4.365 1.00 81.94 112 CYS A C 1
ATOM 918 O O . CYS A 1 112 ? 9.977 4.738 -5.153 1.00 81.94 112 CYS A O 1
ATOM 920 N N . VAL A 1 113 ? 9.500 2.691 -4.370 1.00 81.06 113 VAL A N 1
ATOM 921 C CA . VAL A 1 113 ? 10.409 1.956 -5.254 1.00 81.06 113 VAL A CA 1
ATOM 922 C C . VAL A 1 113 ? 9.765 1.559 -6.571 1.00 81.06 113 VAL A C 1
ATOM 924 O O . VAL A 1 113 ? 8.589 1.216 -6.640 1.00 81.06 113 VAL A O 1
ATOM 927 N N . MET A 1 114 ? 10.566 1.498 -7.628 1.00 81.69 114 MET A N 1
ATOM 928 C CA . MET A 1 114 ? 10.120 0.936 -8.898 1.00 81.69 114 MET A CA 1
ATOM 929 C C . MET A 1 114 ? 10.176 -0.591 -8.849 1.00 81.69 114 MET A C 1
ATOM 931 O O . MET A 1 114 ? 11.245 -1.189 -8.980 1.00 81.69 114 MET A O 1
ATOM 935 N N . PHE A 1 115 ? 9.018 -1.237 -8.705 1.00 84.31 115 PHE A N 1
ATOM 936 C CA . PHE A 1 115 ? 8.950 -2.693 -8.682 1.00 84.31 115 PHE A CA 1
ATOM 937 C C . PHE A 1 115 ? 9.204 -3.296 -10.066 1.00 84.31 115 PHE A C 1
ATOM 939 O O . PHE A 1 115 ? 8.680 -2.837 -11.088 1.00 84.31 115 PHE A O 1
ATOM 946 N N . LYS A 1 116 ? 9.976 -4.385 -10.097 1.00 85.44 116 LYS A N 1
ATOM 947 C CA . LYS A 1 116 ? 10.248 -5.173 -11.313 1.00 85.44 116 LYS A CA 1
ATOM 948 C C . LYS A 1 116 ? 9.109 -6.138 -11.643 1.00 85.44 116 LYS A C 1
ATOM 950 O O . LYS A 1 116 ? 8.917 -6.502 -12.802 1.00 85.44 116 LYS A O 1
ATOM 955 N N . GLY A 1 117 ? 8.347 -6.555 -10.631 1.00 85.25 117 GLY A N 1
ATOM 956 C CA . GLY A 1 117 ? 7.213 -7.464 -10.774 1.00 85.25 117 GLY A CA 1
ATOM 957 C C . GLY A 1 117 ? 6.682 -7.990 -9.435 1.00 85.25 117 GLY A C 1
ATOM 958 O O . GLY A 1 117 ? 7.203 -7.626 -8.383 1.00 85.25 117 GLY A O 1
ATOM 959 N N . PRO A 1 118 ? 5.668 -8.878 -9.454 1.00 87.19 118 PRO A N 1
ATOM 960 C CA . PRO A 1 118 ? 5.047 -9.407 -8.236 1.00 87.19 118 PRO A CA 1
ATOM 961 C C . PRO A 1 118 ? 6.002 -10.146 -7.290 1.00 87.19 118 PRO A C 1
ATOM 963 O O . PRO A 1 118 ? 5.799 -10.115 -6.080 1.00 87.19 118 PRO A O 1
ATOM 966 N N . GLU A 1 119 ? 7.030 -10.806 -7.829 1.00 88.25 119 GLU A N 1
ATOM 967 C CA . GLU A 1 119 ? 8.048 -11.492 -7.022 1.00 88.25 119 GLU A CA 1
ATOM 968 C C . GLU A 1 119 ? 8.918 -10.508 -6.235 1.00 88.25 119 GLU A C 1
ATOM 970 O O . GLU A 1 119 ? 9.149 -10.700 -5.049 1.00 88.25 119 GLU A O 1
ATOM 975 N N . ASP A 1 120 ? 9.348 -9.427 -6.886 1.00 89.69 120 ASP A N 1
ATOM 976 C CA . ASP A 1 120 ? 10.148 -8.363 -6.271 1.00 89.69 120 ASP A CA 1
ATOM 977 C C . ASP A 1 120 ? 9.362 -7.672 -5.149 1.00 89.69 120 ASP A C 1
ATOM 979 O O . ASP A 1 120 ? 9.878 -7.488 -4.049 1.00 89.69 120 ASP A O 1
ATOM 983 N N . ILE A 1 121 ? 8.067 -7.407 -5.371 1.00 90.88 121 ILE A N 1
ATOM 984 C CA . ILE A 1 121 ? 7.177 -6.909 -4.313 1.00 90.88 121 ILE A CA 1
ATOM 985 C C . ILE A 1 121 ? 7.142 -7.900 -3.144 1.00 90.88 121 ILE A C 1
ATOM 987 O O . ILE A 1 121 ? 7.346 -7.499 -2.002 1.00 90.88 121 ILE A O 1
ATOM 991 N N . ARG A 1 122 ? 6.921 -9.195 -3.410 1.00 90.81 122 ARG A N 1
ATOM 992 C CA . ARG A 1 122 ? 6.864 -10.219 -2.356 1.00 90.81 122 ARG A CA 1
ATOM 993 C C . ARG A 1 122 ? 8.139 -10.251 -1.522 1.00 90.81 122 ARG A C 1
ATOM 995 O O . ARG A 1 122 ? 8.048 -10.279 -0.299 1.00 90.81 122 ARG A O 1
ATOM 1002 N N . GLN A 1 123 ? 9.298 -10.256 -2.175 1.00 90.00 123 GLN A N 1
ATOM 1003 C CA . GLN A 1 123 ? 10.591 -10.294 -1.498 1.00 90.00 123 GLN A CA 1
ATOM 1004 C C . GLN A 1 123 ? 10.782 -9.062 -0.615 1.00 90.00 123 GLN A C 1
ATOM 1006 O O . GLN A 1 123 ? 11.076 -9.211 0.566 1.00 90.00 123 GLN A O 1
ATOM 1011 N N . ARG A 1 124 ? 10.521 -7.859 -1.141 1.00 90.50 124 ARG A N 1
ATOM 1012 C CA . ARG A 1 124 ? 10.659 -6.609 -0.380 1.00 90.50 124 ARG A CA 1
ATOM 1013 C C . ARG A 1 124 ? 9.722 -6.549 0.824 1.00 90.50 124 ARG A C 1
ATOM 1015 O O . ARG A 1 124 ? 10.176 -6.217 1.910 1.00 90.50 124 ARG A O 1
ATOM 1022 N N . MET A 1 125 ? 8.453 -6.931 0.657 1.00 90.50 125 MET A N 1
ATOM 1023 C CA . MET A 1 125 ? 7.488 -6.972 1.765 1.00 90.50 125 MET A CA 1
ATOM 1024 C C . MET A 1 125 ? 7.903 -7.989 2.835 1.00 90.50 125 MET A C 1
ATOM 1026 O O . MET A 1 125 ? 7.817 -7.695 4.023 1.00 90.50 125 MET A O 1
ATOM 1030 N N . ALA A 1 126 ? 8.412 -9.157 2.428 1.00 89.50 126 ALA A N 1
ATOM 1031 C CA . ALA A 1 126 ? 8.914 -10.163 3.359 1.00 89.50 126 ALA A CA 1
ATOM 1032 C C . ALA A 1 126 ? 10.145 -9.674 4.141 1.00 89.50 126 ALA A C 1
ATOM 1034 O O . ALA A 1 126 ? 10.224 -9.913 5.343 1.00 89.50 126 ALA A O 1
ATOM 1035 N N . CYS A 1 127 ? 11.071 -8.958 3.492 1.00 88.94 127 CYS A N 1
ATOM 1036 C CA . CYS A 1 127 ? 12.259 -8.393 4.143 1.00 88.94 127 CYS A CA 1
ATOM 1037 C C . CYS A 1 127 ? 11.920 -7.407 5.268 1.00 88.94 127 CYS A C 1
ATOM 1039 O O . CYS A 1 127 ? 12.659 -7.337 6.244 1.00 88.94 127 CYS A O 1
ATOM 1041 N N . ILE A 1 128 ? 10.807 -6.682 5.149 1.00 87.75 128 ILE A N 1
ATOM 1042 C CA . ILE A 1 128 ? 10.348 -5.706 6.150 1.00 87.75 128 ILE A CA 1
ATOM 1043 C C . ILE A 1 128 ? 9.205 -6.237 7.028 1.00 87.75 128 ILE A C 1
ATOM 1045 O O . ILE A 1 128 ? 8.572 -5.474 7.747 1.00 87.75 128 ILE A O 1
ATOM 1049 N N . GLY A 1 129 ? 8.896 -7.536 6.962 1.00 89.00 129 GLY A N 1
ATOM 1050 C CA . GLY A 1 129 ? 7.892 -8.163 7.826 1.00 89.00 129 GLY A CA 1
ATOM 1051 C C . GLY A 1 129 ? 6.428 -7.809 7.523 1.00 89.00 129 GLY A C 1
ATOM 1052 O O . GLY A 1 129 ? 5.574 -7.995 8.388 1.00 89.00 129 GLY A O 1
ATOM 1053 N N . VAL A 1 130 ? 6.109 -7.332 6.315 1.00 90.56 130 VAL A N 1
ATOM 1054 C CA . VAL A 1 130 ? 4.739 -6.986 5.897 1.00 90.56 130 VAL A CA 1
ATOM 1055 C C . VAL A 1 130 ? 4.029 -8.181 5.248 1.00 90.56 130 VAL A C 1
ATOM 1057 O O . VAL A 1 130 ? 4.498 -8.749 4.260 1.00 90.56 130 VAL A O 1
ATOM 1060 N N . ASP A 1 131 ? 2.831 -8.511 5.738 1.00 90.50 131 ASP A N 1
ATOM 1061 C CA . ASP A 1 131 ? 1.923 -9.497 5.145 1.00 90.50 131 ASP A CA 1
ATOM 1062 C C . ASP A 1 131 ? 0.490 -8.954 5.018 1.00 90.50 131 ASP A C 1
ATOM 1064 O O . ASP A 1 131 ? -0.321 -8.981 5.947 1.00 90.50 131 ASP A O 1
ATOM 1068 N N . PHE A 1 132 ? 0.130 -8.539 3.801 1.00 88.06 132 PHE A N 1
ATOM 1069 C CA . PHE A 1 132 ? -1.208 -8.033 3.479 1.00 88.06 132 PHE A CA 1
ATOM 1070 C C . PHE A 1 132 ? -2.338 -9.065 3.636 1.00 88.06 132 PHE A C 1
ATOM 1072 O O . PHE A 1 132 ? -3.506 -8.678 3.690 1.00 88.06 132 PHE A O 1
ATOM 1079 N N . ARG A 1 133 ? -2.043 -10.374 3.690 1.00 83.75 133 ARG A N 1
ATOM 1080 C CA . ARG A 1 133 ? -3.075 -11.416 3.869 1.00 83.75 133 ARG A CA 1
ATOM 1081 C C . ARG A 1 133 ? -3.587 -11.431 5.300 1.00 83.75 133 ARG A C 1
ATOM 1083 O O . ARG A 1 133 ? -4.789 -11.555 5.536 1.00 83.75 133 ARG A O 1
ATOM 1090 N N . THR A 1 134 ? -2.667 -11.339 6.251 1.00 86.62 134 THR A N 1
ATOM 1091 C CA . THR A 1 134 ? -2.973 -11.343 7.683 1.00 86.62 134 THR A CA 1
ATOM 1092 C C . THR A 1 134 ? -3.262 -9.932 8.181 1.00 86.62 134 THR A C 1
ATOM 1094 O O . THR A 1 134 ? -4.073 -9.775 9.092 1.00 86.62 134 THR A O 1
ATOM 1097 N N . GLY A 1 135 ? -2.715 -8.920 7.508 1.00 85.19 135 GLY A N 1
ATOM 1098 C CA . GLY A 1 135 ? -2.684 -7.538 7.967 1.00 85.19 135 GLY A CA 1
ATOM 1099 C C . GLY A 1 135 ? -1.520 -7.263 8.917 1.00 85.19 135 GLY A C 1
ATOM 1100 O O . GLY A 1 135 ? -1.526 -6.238 9.586 1.00 85.19 135 GLY A O 1
ATOM 1101 N N . ASN A 1 136 ? -0.559 -8.188 8.997 1.00 89.00 136 ASN A N 1
ATOM 1102 C CA . ASN A 1 136 ? 0.615 -8.034 9.836 1.00 89.00 136 ASN A CA 1
ATOM 1103 C C . ASN A 1 136 ? 1.570 -7.021 9.201 1.00 89.00 136 ASN A C 1
ATOM 1105 O O . ASN A 1 136 ? 1.958 -7.170 8.042 1.00 89.00 136 ASN A O 1
ATOM 1109 N N . VAL A 1 137 ? 1.931 -6.007 9.966 1.00 87.25 137 VAL A N 1
ATOM 1110 C CA . VAL A 1 137 ? 2.892 -4.954 9.635 1.00 87.25 137 VAL A CA 1
ATOM 1111 C C . VAL A 1 137 ? 3.708 -4.745 10.919 1.00 87.25 137 VAL A C 1
ATOM 1113 O O . VAL A 1 137 ? 3.142 -4.960 11.994 1.00 87.25 137 VAL A O 1
ATOM 1116 N N . PRO A 1 138 ? 5.009 -4.403 10.856 1.00 86.19 138 PRO A N 1
ATOM 1117 C CA . PRO A 1 138 ? 5.767 -4.028 12.053 1.00 86.19 138 PRO A CA 1
ATOM 1118 C C . PRO A 1 138 ? 5.021 -2.989 12.902 1.00 86.19 138 PRO A C 1
ATOM 1120 O O . PRO A 1 138 ? 4.213 -2.240 12.356 1.00 86.19 138 PRO A O 1
ATOM 1123 N N . ASP A 1 139 ? 5.299 -2.936 14.211 1.00 75.94 139 ASP A N 1
ATOM 1124 C CA . ASP A 1 139 ? 4.703 -1.977 15.160 1.00 75.94 139 ASP A CA 1
ATOM 1125 C C . ASP A 1 139 ? 5.166 -0.533 14.873 1.00 75.94 139 ASP A C 1
ATOM 1127 O O . ASP A 1 139 ? 5.893 0.097 15.641 1.00 75.94 139 ASP A O 1
ATOM 1131 N N . SER A 1 140 ? 4.757 -0.006 13.725 1.00 70.25 140 SER A N 1
ATOM 1132 C CA . SER A 1 140 ? 4.942 1.363 13.283 1.00 70.25 140 SER A CA 1
ATOM 1133 C C . SER A 1 140 ? 3.639 1.869 12.665 1.00 70.25 140 SER A C 1
ATOM 1135 O O . SER A 1 140 ? 2.926 1.152 11.961 1.00 70.25 140 SER A O 1
ATOM 1137 N N . GLU A 1 141 ? 3.314 3.136 12.913 1.00 76.62 141 GLU A N 1
ATOM 1138 C CA . GLU A 1 141 ? 2.130 3.781 12.327 1.00 76.62 141 GLU A CA 1
ATOM 1139 C C . GLU A 1 141 ? 2.188 3.823 10.788 1.00 76.62 141 GLU A C 1
ATOM 1141 O O . GLU A 1 141 ? 1.151 3.822 10.107 1.00 76.62 141 GLU A O 1
ATOM 1146 N N . ILE A 1 142 ? 3.415 3.835 10.250 1.00 90.12 142 ILE A N 1
ATOM 1147 C CA . ILE A 1 142 ? 3.741 3.842 8.827 1.00 90.12 142 ILE A CA 1
ATOM 1148 C C . ILE A 1 142 ? 4.927 2.905 8.585 1.00 90.12 142 ILE A C 1
ATOM 1150 O O . ILE A 1 142 ? 5.933 2.962 9.292 1.00 90.12 142 ILE A O 1
ATOM 1154 N N . THR A 1 143 ? 4.834 2.051 7.570 1.00 91.25 143 THR A N 1
ATOM 1155 C CA . THR A 1 143 ? 5.955 1.243 7.077 1.00 91.25 143 THR A CA 1
ATOM 1156 C C . THR A 1 143 ? 6.344 1.703 5.678 1.00 91.25 143 THR A C 1
ATOM 1158 O O . THR A 1 143 ? 5.507 1.726 4.773 1.00 91.25 143 THR A O 1
ATOM 1161 N N . TYR A 1 144 ? 7.619 2.037 5.489 1.00 88.06 144 TYR A N 1
ATOM 1162 C CA . TYR A 1 144 ? 8.146 2.505 4.211 1.00 88.06 144 TYR A CA 1
ATOM 1163 C C . TYR A 1 144 ? 8.835 1.377 3.440 1.00 88.06 144 TYR A C 1
ATOM 1165 O O . TYR A 1 144 ? 9.641 0.625 3.982 1.00 88.06 144 TYR A O 1
ATOM 1173 N N . VAL A 1 145 ? 8.530 1.273 2.148 1.00 88.00 145 VAL A N 1
ATOM 1174 C CA . VAL A 1 145 ? 9.227 0.408 1.192 1.00 88.00 145 VAL A CA 1
ATOM 1175 C C . VAL A 1 145 ? 10.077 1.307 0.300 1.00 88.00 145 VAL A C 1
ATOM 1177 O O . VAL A 1 145 ? 9.571 1.875 -0.675 1.00 88.00 145 VAL A O 1
ATOM 1180 N N . VAL A 1 146 ? 11.356 1.428 0.655 1.00 78.94 146 VAL A N 1
ATOM 1181 C CA . VAL A 1 146 ? 12.381 2.231 -0.035 1.00 78.94 146 VAL A CA 1
ATOM 1182 C C . VAL A 1 146 ? 13.421 1.321 -0.703 1.00 78.94 146 VAL A C 1
ATOM 1184 O O . VAL A 1 146 ? 13.448 0.108 -0.459 1.00 78.94 146 VAL A O 1
ATOM 1187 N N . ASP A 1 147 ? 14.234 1.853 -1.620 1.00 71.00 147 ASP A N 1
ATOM 1188 C CA . ASP A 1 147 ? 15.347 1.088 -2.185 1.00 71.00 147 ASP A CA 1
ATOM 1189 C C . ASP A 1 147 ? 16.565 1.281 -1.282 1.00 71.00 147 ASP A C 1
ATOM 1191 O O . ASP A 1 147 ? 17.083 2.385 -1.173 1.00 71.00 147 ASP A O 1
ATOM 1195 N N . LEU A 1 148 ? 17.038 0.206 -0.646 1.00 49.25 148 LEU A N 1
ATOM 1196 C CA . LEU A 1 148 ? 18.212 0.247 0.237 1.00 49.25 148 LEU A CA 1
ATOM 1197 C C . LEU A 1 148 ? 19.492 0.676 -0.514 1.00 49.25 148 LEU A C 1
ATOM 1199 O O . LEU A 1 148 ? 20.469 1.090 0.096 1.00 49.25 148 LEU A O 1
ATOM 1203 N N . LYS A 1 149 ? 19.519 0.601 -1.857 1.00 50.88 149 LYS A N 1
ATOM 1204 C CA . LYS A 1 149 ? 20.625 1.164 -2.657 1.00 50.88 149 LYS A CA 1
ATOM 1205 C C . LYS A 1 149 ? 20.522 2.678 -2.868 1.00 50.88 149 LYS A C 1
ATOM 1207 O O . LYS A 1 149 ? 21.515 3.287 -3.253 1.00 50.88 149 LYS A O 1
ATOM 1212 N N . GLU A 1 150 ? 19.359 3.269 -2.610 1.00 48.84 150 GLU A N 1
ATOM 1213 C CA . GLU A 1 150 ? 19.131 4.718 -2.552 1.00 48.84 150 GLU A CA 1
ATOM 1214 C C . GLU A 1 150 ? 19.138 5.249 -1.104 1.00 48.84 150 GLU A C 1
ATOM 1216 O O . GLU A 1 150 ? 19.174 6.460 -0.910 1.00 48.84 150 GLU A O 1
ATOM 1221 N N . GLU A 1 151 ? 19.190 4.385 -0.078 1.00 42.56 151 GLU A N 1
ATOM 1222 C CA . GLU A 1 151 ? 19.336 4.803 1.331 1.00 42.56 151 GLU A CA 1
ATOM 1223 C C . GLU A 1 151 ? 20.638 5.565 1.601 1.00 42.56 151 GLU A C 1
ATOM 1225 O O . GLU A 1 151 ? 20.639 6.476 2.426 1.00 42.56 151 GLU A O 1
ATOM 1230 N N . MET A 1 152 ? 21.708 5.306 0.835 1.00 37.06 152 MET A N 1
ATOM 1231 C CA . MET A 1 152 ? 22.911 6.147 0.891 1.00 37.06 152 MET A CA 1
ATOM 1232 C C . MET A 1 152 ? 22.625 7.614 0.540 1.00 37.06 152 MET A C 1
ATOM 1234 O O . MET A 1 152 ? 23.385 8.480 0.952 1.00 37.06 152 MET A O 1
ATOM 1238 N N . CYS A 1 153 ? 21.553 7.926 -0.194 1.00 38.97 153 CYS A N 1
ATOM 1239 C CA . CYS A 1 153 ? 21.164 9.308 -0.466 1.00 38.97 153 CYS A CA 1
ATOM 1240 C C . CYS A 1 153 ? 20.283 9.911 0.633 1.00 38.97 153 CYS A C 1
ATOM 1242 O O . CYS A 1 153 ? 20.318 11.123 0.795 1.00 38.97 153 CYS A O 1
ATOM 1244 N N . ILE A 1 154 ? 19.529 9.114 1.399 1.00 40.38 154 ILE A N 1
ATOM 1245 C CA . ILE A 1 154 ? 18.655 9.641 2.462 1.00 40.38 154 ILE A CA 1
ATOM 1246 C C . ILE A 1 154 ? 19.468 9.960 3.724 1.00 40.38 154 ILE A C 1
ATOM 1248 O O . ILE A 1 154 ? 19.300 11.043 4.278 1.00 40.38 154 ILE A O 1
ATOM 1252 N N . GLU A 1 155 ? 20.429 9.115 4.120 1.00 37.75 155 GLU A N 1
ATOM 1253 C CA . GLU A 1 155 ? 21.349 9.462 5.222 1.00 37.75 155 GLU A CA 1
ATOM 1254 C C . GLU A 1 155 ? 22.227 10.684 4.884 1.00 37.75 155 GLU A C 1
ATOM 1256 O O . GLU A 1 155 ? 22.458 11.529 5.746 1.00 37.75 155 GLU A O 1
ATOM 1261 N N . LEU A 1 156 ? 22.630 10.858 3.617 1.00 39.25 156 LEU A N 1
ATOM 1262 C CA . LEU A 1 156 ? 23.389 12.035 3.158 1.00 39.25 156 LEU A CA 1
ATOM 1263 C C . LEU A 1 156 ? 22.559 13.331 3.063 1.00 39.25 156 LEU A C 1
ATOM 1265 O O . LEU A 1 156 ? 23.141 14.409 2.967 1.00 39.25 156 LEU A O 1
ATOM 1269 N N . LEU A 1 157 ? 21.224 13.255 3.079 1.00 40.66 157 LEU A N 1
ATOM 1270 C CA . LEU A 1 157 ? 20.332 14.427 3.077 1.00 40.66 157 LEU A CA 1
ATOM 1271 C C . LEU A 1 157 ? 19.883 14.839 4.489 1.00 40.66 157 LEU A C 1
ATOM 1273 O O . LEU A 1 157 ? 19.289 15.905 4.647 1.00 40.66 157 LEU A O 1
ATOM 1277 N N . MET A 1 158 ? 20.176 14.021 5.505 1.00 38.31 158 MET A N 1
ATOM 1278 C CA . MET A 1 158 ? 19.861 14.292 6.911 1.00 38.31 158 MET A CA 1
ATOM 1279 C C . MET A 1 158 ? 21.057 14.801 7.727 1.00 38.31 158 MET A C 1
ATOM 1281 O O . MET A 1 158 ? 20.879 15.132 8.901 1.00 38.31 158 MET A O 1
ATOM 1285 N N . GLU A 1 159 ? 22.255 14.926 7.143 1.00 33.41 159 GLU A N 1
ATOM 1286 C CA . GLU A 1 159 ? 23.318 15.698 7.788 1.00 33.41 159 GLU A CA 1
ATOM 1287 C C . GLU A 1 159 ? 22.980 17.196 7.699 1.00 33.41 159 GLU A C 1
ATOM 1289 O O . GLU A 1 159 ? 22.877 17.742 6.595 1.00 33.41 159 GLU A O 1
ATOM 1294 N N . PRO A 1 160 ? 22.808 17.913 8.827 1.00 39.25 160 PRO A N 1
ATOM 1295 C CA . PRO A 1 160 ? 22.780 19.361 8.769 1.00 39.25 160 PRO A CA 1
ATOM 1296 C C . PRO A 1 160 ? 24.135 19.817 8.226 1.00 39.25 160 PRO A C 1
ATOM 1298 O O . PRO A 1 160 ? 25.175 19.493 8.802 1.00 39.25 160 PRO A O 1
ATOM 1301 N N . MET A 1 161 ? 24.129 20.592 7.138 1.00 37.00 161 MET A N 1
ATOM 1302 C CA . MET A 1 161 ? 25.286 21.405 6.775 1.00 37.00 161 MET A CA 1
ATOM 1303 C C . MET A 1 161 ? 25.538 22.393 7.917 1.00 37.00 161 MET A C 1
ATOM 1305 O O . MET A 1 161 ? 24.999 23.498 7.938 1.00 37.00 161 MET A O 1
ATOM 1309 N N . LEU A 1 162 ? 26.326 21.957 8.896 1.00 36.38 162 LEU A N 1
ATOM 1310 C CA . LEU A 1 162 ? 26.981 22.813 9.866 1.00 36.38 162 LEU A CA 1
ATOM 1311 C C . LEU A 1 162 ? 28.031 23.620 9.097 1.00 36.38 162 LEU A C 1
ATOM 1313 O O . LEU A 1 162 ? 29.120 23.124 8.811 1.00 36.38 162 LEU A O 1
ATOM 1317 N N . PHE A 1 163 ? 27.664 24.849 8.745 1.00 39.91 163 PHE A N 1
ATOM 1318 C CA . PHE A 1 163 ? 28.601 25.950 8.545 1.00 39.91 163 PHE A CA 1
ATOM 1319 C C . PHE A 1 163 ? 28.422 26.950 9.683 1.00 39.91 163 PHE A C 1
ATOM 1321 O O . PHE A 1 163 ? 27.253 27.236 10.033 1.00 39.91 163 PHE A O 1
#

pLDDT: mean 71.02, std 19.71, range [33.41, 92.88]

Foldseek 3Di:
DDPPKDQPPVLLVVQDCPPDNLDGDDDCVNDVDPQLVQVVSLCVVLPQDSVQWRAQIDLDPHTFGTCGNVAATEHEDLPPPDDPDDQVVVQVVVLVSCVVRVNQVHAYEYENDDDPHSVSVVVQCVVQQHDSVVSDHPPDSYHYRDDPVCVVVVVVVPDPPDD

Secondary structure (DSSP, 8-state):
--TT----HHHHTT--B-SSTT-B---TTT-SSHHHHHHHHHHHHTT--GGGEEEEEEETTEEEEEEETTT-EEEE--TTTTT---HHHHHHHHHHHHHTTT-TTS-EEEE-S---SHHHHHHHHHHTT-BTTTTB--SSSEEEE--TTTHHHHHTTSS----

Radius of gyration: 16.36 Å; chains: 1; bounding box: 50×42×38 Å

Sequence (163 aa):
MDTNAVNNPDIVTRIRDGPSKNALMYDNRVFFSRQEVLCYKYLRSIGVPAKKMHMEYRVGAKHLDFFPLKRVFWEHHPILLKFGKDPVEYGEERRAILDGKGYGHIPLVVSCVMFKGPEDIRQRMACIGVDFRTGNVPDSEITYVVDLKEEMCIELLMEPMLF